Protein AF-A0A1F9NYU1-F1 (afdb_monomer)

Radius of gyration: 18.53 Å; Cα contacts (8 Å, |Δi|>4): 305; chains: 1; bounding box: 43×40×57 Å

Mean predicted aligned error: 6.32 Å

pLDDT: mean 88.75, std 13.16, range [25.16, 97.56]

Solvent-accessible surface area (backbone atoms only — not comparable to full-atom values): 8995 Å² total; per-residue (Å²): 134,88,80,74,75,76,78,75,65,68,40,47,62,52,71,50,62,36,34,53,88,48,57,76,40,60,84,54,54,43,42,21,42,84,86,69,47,78,45,66,73,49,79,43,89,75,35,76,90,69,14,32,31,41,35,36,60,48,99,59,69,38,50,74,93,59,82,85,60,74,45,78,47,59,71,84,77,67,63,44,74,62,90,76,35,35,34,44,63,43,62,51,49,37,72,48,70,41,80,46,72,50,77,48,73,48,58,71,52,45,44,80,77,45,68,38,62,84,58,77,41,74,44,81,54,88,54,45,33,34,44,27,41,69,49,79,37,57,51,69,42,73,59,54,40,39,37,34,28,34,68,118

Nearest PDB structures (foldseek):
  6iff-assembly2_B  TM=4.843E-01  e=2.949E-01  Deinococcus radiodurans R1 = ATCC 13939 = DSM 20539
  6ifg-assembly2_B  TM=4.829E-01  e=3.105E-01  Deinococcus radiodurans R1 = ATCC 13939 = DSM 20539
  6a8z-assembly2_B  TM=4.774E-01  e=4.683E-01  Deinococcus radiodurans R1 = ATCC 13939 = DSM 20539
  6koy-assembly1_A  TM=4.657E-01  e=4.930E-01  Deinococcus radiodurans R1 = ATCC 13939 = DSM 20539
  6w0p-assembly1_B  TM=4.091E-01  e=4.448E-01  gut metagenome

Secondary structure (DSSP, 8-state):
---PPPP-PPEEEEEEEE-GGGGGGGGG-EEEETTSPEEPEEEES--GGG-EEEEEEEEEEEPTT----EEEE------EEETTEEEEEE--B-SS-EEEEEEEEPPTTEEEEEEES--SEEE--SS--EEEEEEEE-TT-B--EEEEEEE-

Foldseek 3Di:
DDPDDPDWDWAFKDKFKADQVRPVQVVFKFKAWPVRDTWDKDWAPPDPPRIIMIMTGDPDIATRPGDTDMDIDTDDPQWDDDPQKIKDKDFLAGQAKDWDKDKDKAAFQKDWPDKPPDAPDWDVPRTIIIGIHTDIRHHGDTDMIMTIIGHD

Sequence (152 aa):
MKVEAPESRTIRRVDWGIAPHEVGLLADYEVLDAFGRVLPIEVRDEGTQGGKRLFVDLTRPVLPGENAELVVSYADRSVLREGQEWIFRHEGDYPDDRLVSRAVLLPRGAVIRQVSPEPSYRNDEPDRPLVIWRRYFPAGDRSPWEIRFTVG

Structure (mmCIF, N/CA/C/O backbone):
data_AF-A0A1F9NYU1-F1
#
_entry.id   AF-A0A1F9NYU1-F1
#
loop_
_atom_site.group_PDB
_atom_site.id
_atom_site.type_symbol
_atom_site.label_atom_id
_atom_site.label_alt_id
_atom_site.label_comp_id
_atom_site.label_asym_id
_atom_site.label_entity_id
_atom_site.label_seq_id
_atom_site.pdbx_PDB_ins_code
_atom_site.Cartn_x
_atom_site.Cartn_y
_atom_site.Cartn_z
_atom_site.occupancy
_atom_site.B_iso_or_equiv
_atom_site.a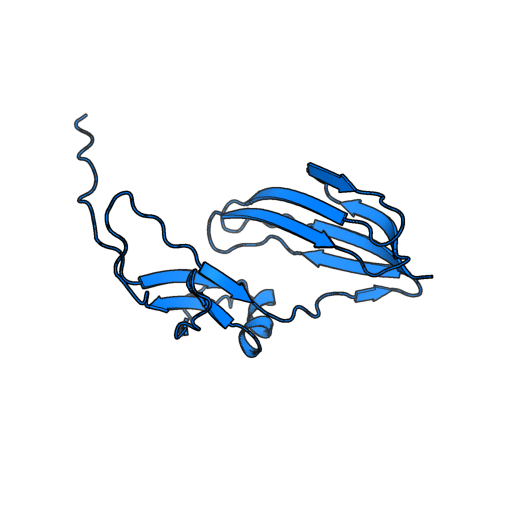uth_seq_id
_atom_site.auth_comp_id
_atom_site.auth_asym_id
_atom_site.auth_atom_id
_atom_site.pdbx_PDB_model_num
ATOM 1 N N . MET A 1 1 ? 9.909 26.621 -30.225 1.00 36.06 1 MET A N 1
ATOM 2 C CA . MET A 1 1 ? 10.409 25.549 -29.343 1.00 36.06 1 MET A CA 1
ATOM 3 C C . MET A 1 1 ? 9.806 24.245 -29.839 1.00 36.06 1 MET A C 1
ATOM 5 O O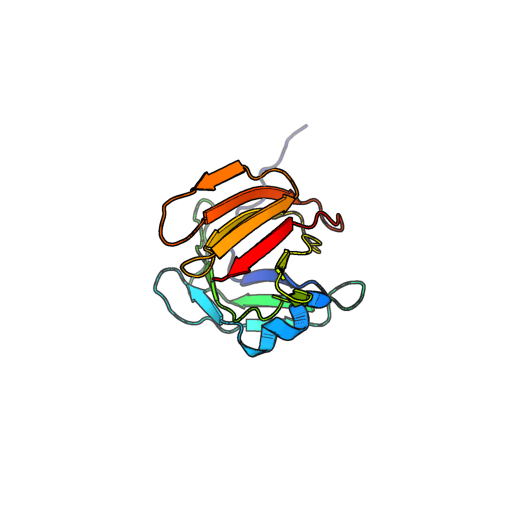 . MET A 1 1 ? 8.605 24.064 -29.702 1.00 36.06 1 MET A O 1
ATOM 9 N N . LYS A 1 2 ? 10.582 23.425 -30.557 1.00 25.16 2 LYS A N 1
ATOM 10 C CA . LYS A 1 2 ? 10.125 22.103 -30.999 1.00 25.16 2 LYS A CA 1
ATOM 11 C C . LYS A 1 2 ? 10.214 21.184 -29.786 1.00 25.16 2 LYS A C 1
ATOM 13 O O . LYS A 1 2 ? 11.308 20.956 -29.289 1.00 25.16 2 LYS A O 1
ATOM 18 N N . VAL A 1 3 ? 9.069 20.747 -29.277 1.00 31.81 3 VAL A N 1
ATOM 19 C CA . VAL A 1 3 ? 9.012 19.645 -28.318 1.00 31.81 3 VAL A CA 1
ATOM 20 C C . VAL A 1 3 ? 9.126 18.388 -29.169 1.00 31.81 3 VAL A C 1
ATOM 22 O O . VAL A 1 3 ? 8.171 18.007 -29.842 1.00 31.81 3 VAL A O 1
ATOM 25 N N . GLU A 1 4 ? 10.327 17.825 -29.254 1.00 33.12 4 GLU A N 1
ATOM 26 C CA . GLU A 1 4 ? 10.502 16.491 -29.819 1.00 33.12 4 GLU A CA 1
ATOM 27 C C . GLU A 1 4 ? 9.789 15.511 -28.886 1.00 33.12 4 GLU A C 1
ATOM 29 O O . GLU A 1 4 ? 10.050 15.481 -27.682 1.00 33.12 4 GLU A O 1
ATOM 34 N N . ALA A 1 5 ? 8.813 14.780 -29.427 1.00 44.06 5 ALA A N 1
ATOM 35 C CA . ALA A 1 5 ? 8.141 13.726 -28.687 1.00 44.06 5 ALA A CA 1
ATOM 36 C C . ALA A 1 5 ? 9.203 12.699 -28.259 1.00 44.06 5 ALA A C 1
ATOM 38 O O . ALA A 1 5 ? 9.997 12.287 -29.110 1.00 44.06 5 ALA A O 1
ATOM 39 N N . PRO A 1 6 ? 9.261 12.302 -26.976 1.00 52.22 6 PRO A N 1
ATOM 40 C CA . PRO A 1 6 ? 10.236 11.320 -26.536 1.00 52.22 6 PRO A CA 1
ATOM 41 C C . PRO A 1 6 ? 10.047 10.036 -27.345 1.00 52.22 6 PRO A C 1
ATOM 43 O O . PRO A 1 6 ? 8.925 9.543 -27.487 1.00 52.22 6 PRO A O 1
ATOM 46 N N . GLU A 1 7 ? 11.149 9.528 -27.902 1.00 56.22 7 GLU A N 1
ATOM 47 C CA . GLU A 1 7 ? 11.178 8.259 -28.620 1.00 56.22 7 GLU A CA 1
ATOM 48 C C . GLU A 1 7 ? 10.454 7.191 -27.806 1.00 56.22 7 GLU A C 1
ATOM 50 O O . GLU A 1 7 ? 10.665 7.023 -26.602 1.00 56.22 7 GLU A O 1
ATOM 55 N N . SER A 1 8 ? 9.561 6.491 -28.484 1.00 61.56 8 SER A N 1
ATOM 56 C CA . SER A 1 8 ? 8.589 5.605 -27.883 1.00 61.56 8 SER A CA 1
ATOM 57 C C . SER A 1 8 ? 9.290 4.325 -27.394 1.00 61.56 8 SER A C 1
ATOM 59 O O . SER A 1 8 ? 9.396 3.332 -28.117 1.00 61.56 8 SER A O 1
ATOM 61 N N . ARG A 1 9 ? 9.864 4.364 -26.189 1.00 78.50 9 ARG A N 1
ATOM 62 C CA . ARG A 1 9 ? 10.655 3.255 -25.644 1.00 78.50 9 ARG A CA 1
ATOM 63 C C . ARG A 1 9 ? 9.746 2.145 -25.137 1.00 78.50 9 ARG A C 1
ATOM 65 O O . ARG A 1 9 ? 8.910 2.357 -24.267 1.00 78.50 9 ARG A O 1
ATOM 72 N N . THR A 1 10 ? 9.962 0.945 -25.660 1.00 88.50 10 THR A N 1
ATOM 73 C CA . THR A 1 10 ? 9.421 -0.290 -25.097 1.00 88.50 10 THR A CA 1
ATOM 74 C C . THR A 1 10 ? 9.908 -0.482 -23.659 1.00 88.50 10 THR A C 1
ATOM 76 O O . THR A 1 10 ? 11.116 -0.508 -23.417 1.00 88.50 10 THR A O 1
ATOM 79 N N . ILE A 1 11 ? 8.985 -0.675 -22.717 1.00 92.25 11 ILE A N 1
ATOM 80 C CA . ILE A 1 11 ? 9.301 -0.913 -21.304 1.00 92.25 11 ILE A CA 1
ATOM 81 C C . ILE A 1 11 ? 9.336 -2.420 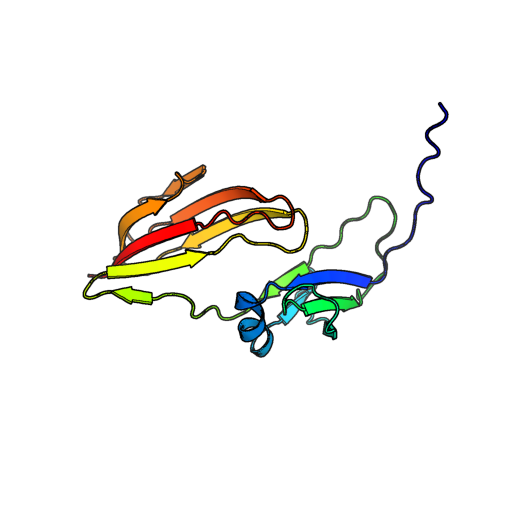-21.062 1.00 92.25 11 ILE A C 1
ATOM 83 O O . ILE A 1 11 ? 8.388 -3.127 -21.381 1.00 92.25 11 ILE A O 1
ATOM 87 N N . ARG A 1 12 ? 10.435 -2.932 -20.506 1.00 93.81 12 ARG A N 1
ATOM 88 C CA . ARG A 1 12 ? 10.591 -4.360 -20.150 1.00 93.81 12 ARG A CA 1
ATOM 89 C C . ARG A 1 12 ? 10.725 -4.602 -18.654 1.00 93.81 12 ARG A C 1
ATOM 91 O O . ARG A 1 12 ? 10.577 -5.730 -18.202 1.00 93.81 12 ARG A O 1
ATOM 98 N N . ARG A 1 13 ? 11.025 -3.542 -17.916 1.00 94.81 13 ARG A N 1
ATOM 99 C CA . ARG A 1 13 ? 11.291 -3.551 -16.491 1.00 94.81 13 ARG A CA 1
ATOM 100 C C . ARG A 1 13 ? 10.676 -2.299 -15.901 1.00 94.81 13 ARG A C 1
ATOM 102 O O . ARG A 1 13 ? 10.770 -1.237 -16.517 1.00 94.81 13 ARG A O 1
ATOM 109 N N . VAL A 1 14 ? 10.060 -2.446 -14.742 1.00 94.19 14 VAL A N 1
ATOM 110 C CA . VAL A 1 14 ? 9.590 -1.326 -13.928 1.00 94.19 14 VAL A CA 1
ATOM 111 C C . VAL A 1 14 ? 10.295 -1.354 -12.590 1.00 94.19 14 VAL A C 1
ATOM 113 O O . VAL A 1 14 ? 10.793 -2.399 -12.164 1.00 94.19 14 VAL A O 1
ATOM 116 N N . ASP A 1 15 ? 10.326 -0.210 -11.931 1.00 93.12 15 ASP A N 1
ATOM 117 C CA . ASP A 1 15 ? 10.952 -0.083 -10.634 1.00 93.12 15 ASP A CA 1
ATOM 118 C C . ASP A 1 15 ? 10.304 1.021 -9.804 1.00 93.12 15 ASP A C 1
ATOM 120 O O . ASP A 1 15 ? 9.674 1.937 -10.337 1.00 93.12 15 ASP A O 1
ATOM 124 N N . TRP A 1 16 ? 10.428 0.893 -8.486 1.00 91.88 16 TRP A N 1
ATOM 125 C CA . TRP A 1 16 ? 9.971 1.893 -7.528 1.00 91.88 16 TRP A CA 1
ATOM 126 C C . TRP A 1 16 ? 10.768 1.807 -6.229 1.00 91.88 16 TRP A C 1
ATOM 128 O O . TRP A 1 16 ? 11.349 0.770 -5.890 1.00 91.88 16 TRP A O 1
ATOM 138 N N . GLY A 1 17 ? 10.809 2.908 -5.482 1.00 90.38 17 GLY A N 1
ATOM 139 C CA . GLY A 1 17 ? 11.448 2.928 -4.175 1.00 90.38 17 GLY A CA 1
ATOM 140 C C . GLY A 1 17 ? 10.573 2.342 -3.058 1.00 90.38 17 GLY A C 1
ATOM 141 O O . GLY A 1 17 ? 9.342 2.371 -3.106 1.00 90.38 17 GLY A O 1
ATOM 142 N N . ILE A 1 18 ? 11.226 1.825 -2.027 1.00 90.25 18 ILE A N 1
ATOM 143 C CA . ILE A 1 18 ? 10.647 1.283 -0.798 1.00 90.25 18 ILE A CA 1
ATOM 144 C C . ILE A 1 18 ? 11.177 2.138 0.348 1.00 90.25 18 ILE A C 1
ATOM 146 O O . ILE A 1 18 ? 12.399 2.254 0.509 1.00 90.25 18 ILE A O 1
ATOM 150 N N . ALA A 1 19 ? 10.285 2.754 1.121 1.00 88.31 19 ALA A N 1
ATOM 151 C CA . ALA A 1 19 ? 10.687 3.610 2.230 1.00 88.31 19 ALA A CA 1
ATOM 152 C C . ALA A 1 19 ? 11.351 2.782 3.353 1.00 88.31 19 ALA A C 1
ATOM 154 O O . ALA A 1 19 ? 11.071 1.588 3.485 1.00 88.31 19 ALA A O 1
ATOM 155 N N . PRO A 1 20 ? 12.212 3.378 4.202 1.00 88.38 20 PRO A N 1
ATOM 156 C CA . PRO A 1 20 ? 12.935 2.636 5.241 1.00 88.38 20 PRO A CA 1
ATOM 157 C C . PRO A 1 20 ? 12.025 1.816 6.169 1.00 88.38 20 PRO A C 1
ATOM 159 O O . PRO A 1 20 ? 12.348 0.683 6.520 1.00 88.38 20 PRO A O 1
ATOM 162 N N . HIS A 1 21 ? 10.863 2.364 6.534 1.00 85.44 21 HIS A N 1
ATOM 163 C CA . HIS A 1 21 ? 9.893 1.702 7.408 1.00 85.44 21 HIS A CA 1
ATOM 164 C C . HIS A 1 21 ? 9.110 0.576 6.697 1.00 85.44 21 HIS A C 1
ATOM 166 O O . HIS A 1 21 ? 8.543 -0.288 7.362 1.00 85.44 21 HIS A O 1
ATOM 172 N N . GLU A 1 22 ? 9.118 0.543 5.360 1.00 88.62 22 GLU A N 1
ATOM 173 C CA . GLU A 1 22 ? 8.482 -0.493 4.535 1.00 88.62 22 GLU A CA 1
ATOM 174 C C . GLU A 1 22 ? 9.422 -1.671 4.245 1.00 88.62 22 GLU A C 1
ATOM 176 O O . GLU A 1 22 ? 8.964 -2.728 3.819 1.00 88.62 22 GLU A O 1
ATOM 181 N N . VAL A 1 23 ? 10.732 -1.540 4.493 1.00 89.88 23 VAL A N 1
ATOM 182 C CA . VAL A 1 23 ? 11.723 -2.591 4.188 1.00 89.88 23 VAL A CA 1
ATOM 183 C C . VAL A 1 23 ? 11.371 -3.926 4.851 1.00 89.88 23 VAL A C 1
ATOM 185 O O . VAL A 1 23 ? 11.578 -4.979 4.251 1.00 89.88 23 VAL A O 1
ATOM 188 N N . GLY A 1 24 ? 10.798 -3.903 6.059 1.00 88.69 24 GLY A N 1
ATOM 189 C CA . GLY A 1 24 ? 10.355 -5.115 6.758 1.00 88.69 24 GLY A CA 1
ATOM 190 C C . GLY A 1 24 ? 9.220 -5.868 6.051 1.00 88.69 24 GLY A C 1
ATOM 191 O O . GLY A 1 24 ? 9.087 -7.073 6.241 1.00 88.69 24 GLY A O 1
ATOM 192 N N . LEU A 1 25 ? 8.441 -5.187 5.204 1.00 89.88 25 LEU A N 1
ATOM 193 C CA . LEU A 1 25 ? 7.344 -5.778 4.433 1.00 89.88 25 LEU A CA 1
ATOM 194 C C . LEU A 1 25 ? 7.852 -6.642 3.273 1.00 89.88 25 LEU A C 1
ATOM 196 O O . LEU A 1 25 ? 7.109 -7.482 2.772 1.00 89.88 25 LEU A O 1
ATOM 200 N N . LEU A 1 26 ? 9.118 -6.472 2.862 1.00 91.56 26 LEU A N 1
ATOM 201 C CA . LEU A 1 26 ? 9.708 -7.198 1.732 1.00 91.56 26 LEU A CA 1
ATOM 202 C C . LEU A 1 26 ? 9.756 -8.722 1.934 1.00 91.56 26 LEU A C 1
ATOM 204 O O . LEU A 1 26 ? 9.879 -9.452 0.956 1.00 91.56 26 LEU A O 1
ATOM 208 N N . ALA A 1 27 ? 9.655 -9.206 3.177 1.00 91.19 27 ALA A N 1
ATOM 209 C CA . ALA A 1 27 ? 9.676 -10.636 3.489 1.00 91.19 27 ALA A CA 1
ATOM 210 C C . ALA A 1 27 ? 8.461 -11.403 2.935 1.00 91.19 27 ALA A C 1
ATOM 212 O O . ALA A 1 27 ? 8.609 -12.558 2.548 1.00 91.19 27 ALA A O 1
ATOM 213 N N . ASP A 1 28 ? 7.296 -10.751 2.869 1.00 92.12 28 ASP A N 1
ATOM 214 C CA . ASP A 1 28 ? 6.023 -11.338 2.423 1.00 92.12 28 ASP A CA 1
ATOM 215 C C . ASP A 1 28 ? 5.539 -10.697 1.102 1.00 92.12 28 ASP A C 1
ATOM 217 O O . ASP A 1 28 ? 4.347 -10.700 0.801 1.00 92.12 28 ASP A O 1
ATOM 221 N N . TYR A 1 29 ? 6.447 -10.069 0.348 1.00 94.25 29 TYR A N 1
ATOM 222 C CA . TYR A 1 29 ? 6.118 -9.214 -0.793 1.00 94.25 29 TYR A CA 1
ATOM 223 C C . TYR A 1 29 ? 6.022 -10.022 -2.084 1.00 94.25 29 TYR A C 1
ATOM 225 O O . TYR A 1 29 ? 7.006 -10.593 -2.554 1.00 94.25 29 TYR A O 1
ATOM 233 N N . GLU A 1 30 ? 4.847 -10.013 -2.700 1.00 96.81 30 GLU A N 1
ATOM 234 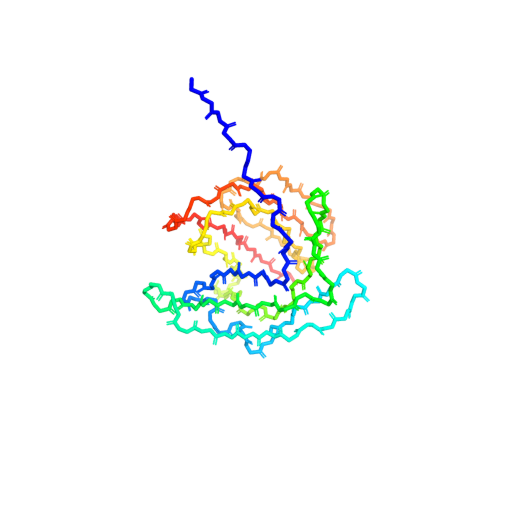C CA . GLU A 1 30 ? 4.600 -10.638 -3.994 1.00 96.81 30 GLU A CA 1
ATOM 235 C C . GLU A 1 30 ? 4.170 -9.579 -5.003 1.00 96.81 30 GLU A C 1
ATOM 237 O O . GLU A 1 30 ? 3.283 -8.767 -4.731 1.00 96.81 30 GLU A O 1
ATOM 242 N N . VAL A 1 31 ? 4.781 -9.604 -6.187 1.00 97.31 31 VAL A N 1
ATOM 243 C CA . VAL A 1 31 ? 4.327 -8.815 -7.333 1.00 97.31 31 VAL A CA 1
ATOM 244 C C . VAL A 1 31 ? 3.723 -9.770 -8.344 1.00 97.31 31 VAL A C 1
ATOM 246 O O . VAL A 1 31 ? 4.375 -10.728 -8.750 1.00 97.31 31 VAL A O 1
ATOM 249 N N . LEU A 1 32 ? 2.488 -9.513 -8.755 1.00 97.00 32 LEU A N 1
ATOM 250 C CA . LEU A 1 32 ? 1.756 -10.315 -9.719 1.00 97.00 32 LEU A CA 1
ATOM 251 C C . LEU A 1 32 ? 1.430 -9.494 -10.966 1.00 97.00 32 LEU A C 1
ATOM 253 O O . LEU A 1 32 ? 1.180 -8.291 -10.878 1.00 97.00 32 LEU A O 1
ATOM 257 N N . ASP A 1 33 ? 1.397 -10.147 -12.126 1.00 95.44 33 ASP A N 1
ATOM 258 C CA . ASP A 1 33 ? 0.798 -9.560 -13.325 1.00 95.44 33 ASP A CA 1
ATOM 259 C C . ASP A 1 33 ? -0.742 -9.602 -13.278 1.00 95.44 33 ASP A C 1
ATOM 261 O O . ASP A 1 33 ? -1.350 -10.227 -12.405 1.00 95.44 33 ASP A O 1
ATOM 265 N N . ALA A 1 34 ? -1.389 -8.965 -14.257 1.00 91.56 34 ALA A N 1
ATOM 266 C CA . ALA A 1 34 ? -2.848 -8.937 -14.400 1.00 91.56 34 ALA A CA 1
ATOM 267 C C . ALA A 1 34 ? -3.517 -10.328 -14.512 1.00 91.56 34 ALA A C 1
ATOM 269 O O . ALA A 1 34 ? -4.736 -10.439 -14.404 1.00 91.56 34 ALA A O 1
ATOM 270 N N . PHE A 1 35 ? -2.745 -11.395 -14.744 1.00 92.62 35 PHE A N 1
ATOM 271 C CA . PHE A 1 35 ? -3.230 -12.775 -14.815 1.00 92.62 35 PHE A CA 1
ATOM 272 C C . PHE A 1 35 ? -2.947 -13.567 -13.530 1.00 92.62 35 PHE A C 1
ATOM 274 O O . PHE A 1 35 ? -3.181 -14.777 -13.500 1.00 92.62 35 PHE A O 1
ATOM 281 N N . GLY A 1 36 ? -2.438 -12.911 -12.483 1.00 94.12 36 GLY A N 1
ATOM 282 C CA . GLY A 1 36 ? -2.116 -13.529 -11.200 1.00 94.12 36 GLY A CA 1
ATOM 283 C C . GLY A 1 36 ? -0.813 -14.328 -11.204 1.00 94.12 36 GLY A C 1
ATOM 284 O O . GLY A 1 36 ? -0.627 -15.183 -10.341 1.00 94.12 36 GLY A O 1
ATOM 285 N N . ARG A 1 37 ? 0.093 -14.109 -12.167 1.00 95.19 37 ARG A N 1
ATOM 286 C CA . ARG A 1 37 ? 1.406 -14.772 -12.159 1.00 95.19 37 ARG A CA 1
ATOM 287 C C . ARG A 1 37 ? 2.382 -13.978 -11.317 1.00 95.19 37 ARG A C 1
ATOM 289 O O . ARG A 1 37 ? 2.566 -12.792 -11.569 1.00 95.19 37 ARG A O 1
ATOM 296 N N . VAL A 1 38 ? 3.051 -14.651 -10.387 1.00 96.81 38 VAL A N 1
ATOM 297 C CA . VAL A 1 38 ? 4.122 -14.049 -9.589 1.00 96.81 38 VAL A CA 1
ATOM 298 C C . VAL A 1 38 ? 5.312 -13.714 -10.489 1.00 96.81 38 VAL A C 1
ATOM 300 O O . VAL A 1 38 ? 5.802 -14.565 -11.237 1.00 96.81 38 VAL A O 1
ATOM 303 N N . LEU A 1 39 ? 5.766 -12.468 -10.414 1.00 96.81 39 LEU A N 1
ATOM 304 C CA . LEU A 1 39 ? 6.911 -11.940 -11.138 1.00 96.81 39 LEU A CA 1
ATOM 305 C C . LEU A 1 39 ? 8.146 -11.929 -10.227 1.00 96.81 39 LEU A C 1
ATOM 307 O O . LEU A 1 39 ? 8.030 -11.627 -9.037 1.00 96.81 39 LEU A O 1
ATOM 311 N N . PRO A 1 40 ? 9.340 -12.240 -10.760 1.00 94.75 40 PRO A N 1
ATOM 312 C CA . PRO A 1 40 ? 10.569 -12.143 -9.989 1.00 94.75 40 PRO A CA 1
ATOM 313 C C . PRO A 1 40 ? 10.862 -10.681 -9.643 1.00 94.75 40 PRO A C 1
ATOM 315 O O . PRO A 1 40 ? 10.777 -9.797 -10.501 1.00 94.75 40 PRO A O 1
ATOM 318 N N . ILE A 1 41 ? 11.246 -10.448 -8.389 1.00 95.38 41 ILE A 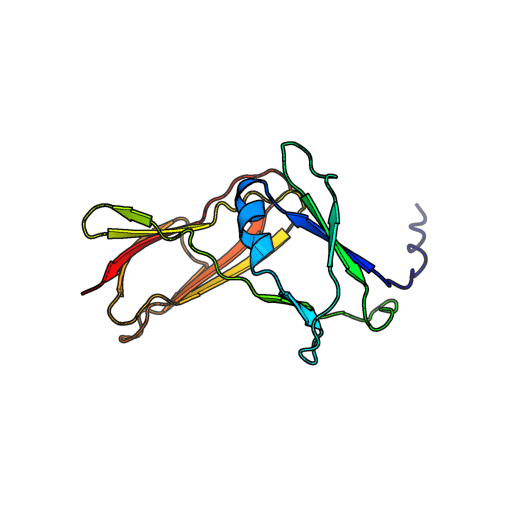N 1
ATOM 319 C CA . ILE A 1 41 ? 11.662 -9.135 -7.899 1.00 95.38 41 ILE A CA 1
ATOM 320 C C . ILE A 1 41 ? 13.168 -9.124 -7.633 1.00 95.38 41 ILE A C 1
ATOM 322 O O . ILE A 1 41 ? 13.724 -10.063 -7.065 1.00 95.38 41 ILE A O 1
ATOM 326 N N . GLU A 1 42 ? 13.832 -8.044 -8.027 1.00 95.94 42 GLU A N 1
ATOM 327 C CA . GLU A 1 42 ? 15.201 -7.733 -7.623 1.00 95.94 42 GLU A CA 1
ATOM 328 C C . GLU A 1 42 ? 15.160 -6.523 -6.691 1.00 95.94 42 GLU A C 1
ATOM 330 O O . GLU A 1 42 ? 14.559 -5.503 -7.019 1.00 95.94 42 GLU A O 1
ATOM 335 N N . VAL A 1 43 ? 15.813 -6.614 -5.535 1.00 94.75 43 VAL A N 1
ATOM 336 C CA . VAL A 1 43 ? 15.888 -5.512 -4.572 1.00 94.75 43 VAL A CA 1
ATOM 337 C C . VAL A 1 43 ? 17.330 -5.037 -4.468 1.00 94.75 43 VAL A C 1
ATOM 339 O O . VAL A 1 43 ? 18.232 -5.843 -4.246 1.00 94.75 43 VAL A O 1
ATOM 342 N N . ARG A 1 44 ? 17.547 -3.727 -4.604 1.00 93.75 44 ARG A N 1
ATOM 343 C CA . ARG A 1 44 ? 18.870 -3.098 -4.515 1.00 93.75 44 ARG A CA 1
ATOM 344 C C . ARG A 1 44 ? 18.911 -1.999 -3.465 1.00 93.75 44 ARG A C 1
ATOM 346 O O . ARG A 1 44 ? 17.928 -1.291 -3.237 1.00 93.75 44 ARG A O 1
ATOM 353 N N . ASP A 1 45 ? 20.087 -1.815 -2.878 1.00 87.62 45 ASP A N 1
ATOM 354 C CA . ASP A 1 45 ? 20.392 -0.727 -1.946 1.00 87.62 45 ASP A CA 1
ATOM 355 C C . ASP A 1 45 ? 20.735 0.562 -2.707 1.00 87.62 45 ASP A C 1
ATOM 357 O O . ASP A 1 45 ? 21.856 1.060 -2.671 1.00 87.62 45 ASP A O 1
ATOM 361 N N . GLU A 1 46 ? 19.760 1.082 -3.452 1.00 77.56 46 GLU A N 1
ATOM 362 C CA . GLU A 1 46 ? 19.893 2.319 -4.238 1.00 77.56 46 GLU A CA 1
ATOM 363 C C . GLU A 1 46 ? 19.102 3.497 -3.627 1.00 77.56 46 GLU A C 1
ATOM 365 O O . GLU A 1 46 ? 19.058 4.583 -4.203 1.00 77.56 46 GLU A O 1
ATOM 370 N N . GLY A 1 47 ? 18.461 3.307 -2.465 1.00 62.59 47 GLY A N 1
ATOM 371 C CA . GLY A 1 47 ? 17.669 4.342 -1.798 1.00 62.59 47 GLY A CA 1
ATOM 372 C C . GLY A 1 47 ? 18.514 5.295 -0.949 1.00 62.59 47 GLY A C 1
ATOM 373 O O . GLY A 1 47 ? 19.447 4.892 -0.252 1.00 62.59 47 GLY A O 1
ATOM 374 N N . THR A 1 48 ? 18.162 6.581 -0.953 1.00 57.66 48 THR A N 1
ATOM 375 C CA . THR A 1 48 ? 18.680 7.530 0.036 1.00 57.66 48 THR A CA 1
ATOM 376 C C . THR A 1 48 ? 18.094 7.197 1.415 1.00 57.66 48 THR A C 1
ATOM 378 O O . THR A 1 48 ? 16.955 6.753 1.537 1.00 57.66 48 THR A O 1
ATOM 381 N N . GLN A 1 49 ? 18.889 7.368 2.477 1.00 65.62 49 GLN A N 1
ATOM 382 C CA . GLN A 1 49 ? 18.442 7.233 3.876 1.00 65.62 49 GLN A CA 1
ATOM 383 C C . GLN A 1 49 ? 17.890 5.848 4.292 1.00 65.62 49 GLN A C 1
ATOM 385 O O . GLN A 1 49 ? 17.040 5.759 5.172 1.00 65.62 49 GLN A O 1
ATOM 390 N N . GLY A 1 50 ? 18.398 4.753 3.715 1.00 71.81 50 GLY A N 1
ATOM 391 C CA . GLY A 1 50 ? 18.043 3.388 4.141 1.00 71.81 50 GLY A CA 1
ATOM 392 C C . GLY A 1 50 ? 16.788 2.810 3.480 1.00 71.81 50 GLY A C 1
ATOM 393 O O . GLY A 1 50 ? 16.354 1.720 3.851 1.00 71.81 50 GLY A O 1
ATOM 394 N N . GLY A 1 51 ? 16.224 3.513 2.494 1.00 83.38 51 GLY A N 1
ATOM 395 C CA . GLY A 1 51 ? 15.251 2.938 1.572 1.00 83.38 51 GLY A CA 1
ATOM 396 C C . GLY A 1 51 ? 15.903 1.947 0.602 1.00 83.38 51 GLY A C 1
ATOM 397 O O . GLY A 1 51 ? 17.125 1.904 0.449 1.00 83.38 51 GLY A O 1
ATOM 398 N N . LYS A 1 52 ? 15.080 1.155 -0.083 1.00 90.94 52 LYS A N 1
ATOM 399 C CA . LYS A 1 52 ? 15.519 0.211 -1.125 1.00 90.94 52 LYS A CA 1
ATOM 400 C C . LYS A 1 52 ? 14.867 0.552 -2.459 1.00 90.94 52 LYS A C 1
ATOM 402 O O . LYS A 1 52 ? 13.882 1.282 -2.492 1.00 90.94 52 LYS A O 1
ATOM 407 N N . ARG A 1 53 ? 15.394 0.022 -3.560 1.00 92.31 53 ARG A N 1
ATOM 408 C CA . ARG A 1 53 ? 14.753 0.088 -4.879 1.00 92.31 53 ARG A CA 1
ATOM 409 C C . ARG A 1 53 ? 14.381 -1.317 -5.321 1.00 92.31 53 ARG A C 1
ATOM 411 O O . ARG A 1 53 ? 15.210 -2.222 -5.245 1.00 92.31 53 ARG A O 1
ATOM 418 N N . LEU A 1 54 ? 13.130 -1.499 -5.718 1.00 93.75 54 LEU A N 1
ATOM 419 C CA . LEU A 1 54 ? 12.577 -2.768 -6.173 1.00 93.75 54 LEU A CA 1
ATOM 420 C C . LEU A 1 54 ? 12.431 -2.705 -7.690 1.00 93.75 54 LEU A C 1
ATOM 422 O O . LEU A 1 54 ? 11.897 -1.732 -8.209 1.00 93.75 54 LEU A O 1
ATOM 426 N N . PHE A 1 55 ? 12.904 -3.735 -8.384 1.00 95.75 55 PHE A N 1
ATOM 427 C CA . PHE A 1 55 ? 12.801 -3.890 -9.828 1.00 95.75 55 PHE A CA 1
ATOM 428 C C . PHE A 1 55 ? 12.018 -5.153 -10.173 1.00 95.75 55 PHE A C 1
ATOM 430 O O . PHE A 1 55 ? 12.229 -6.202 -9.563 1.00 95.75 55 PHE A O 1
ATOM 437 N N . VAL A 1 56 ? 11.161 -5.063 -11.186 1.00 96.56 56 VAL A N 1
ATOM 438 C CA . VAL A 1 56 ? 10.325 -6.171 -11.658 1.00 96.56 56 VAL A CA 1
ATOM 439 C C . VAL A 1 56 ? 10.475 -6.312 -13.159 1.00 96.56 56 VAL A C 1
ATOM 441 O O . VAL A 1 56 ? 10.212 -5.369 -13.912 1.00 96.56 56 VAL A O 1
ATOM 444 N N . ASP A 1 57 ? 10.872 -7.502 -13.595 1.00 95.25 57 ASP A N 1
ATOM 445 C CA . ASP A 1 57 ? 10.910 -7.838 -15.013 1.00 95.25 57 ASP A CA 1
ATOM 446 C C . ASP A 1 57 ? 9.509 -8.233 -15.484 1.00 95.25 57 ASP A C 1
ATOM 448 O O . ASP A 1 57 ? 8.858 -9.115 -14.920 1.00 95.25 57 ASP A O 1
ATOM 452 N N . LEU A 1 58 ? 9.030 -7.564 -16.530 1.00 93.44 58 LEU A N 1
ATOM 453 C CA . LEU A 1 58 ? 7.700 -7.806 -17.070 1.00 93.44 58 LEU A CA 1
ATOM 454 C C . LEU A 1 58 ? 7.710 -9.054 -17.958 1.00 93.44 58 LEU A C 1
ATOM 456 O O . LEU A 1 58 ? 8.559 -9.199 -18.840 1.00 93.44 58 LEU A O 1
ATOM 460 N N . THR A 1 59 ? 6.698 -9.914 -17.808 1.00 91.62 59 THR A N 1
ATOM 461 C CA . THR A 1 59 ? 6.492 -11.100 -18.663 1.00 91.62 59 THR A CA 1
ATOM 462 C C . THR A 1 59 ? 6.447 -10.749 -20.154 1.00 91.62 59 THR A C 1
ATOM 464 O O . THR A 1 59 ? 6.813 -11.560 -21.009 1.00 91.62 59 THR A O 1
ATOM 467 N N . ARG A 1 60 ? 5.967 -9.545 -20.484 1.00 90.06 60 ARG A N 1
ATOM 468 C CA . ARG A 1 60 ? 5.942 -9.001 -21.841 1.00 90.06 60 ARG A CA 1
ATOM 469 C C . ARG A 1 60 ? 6.345 -7.530 -21.829 1.00 90.06 60 ARG A C 1
ATOM 471 O O . ARG A 1 60 ? 6.031 -6.832 -20.868 1.00 90.06 60 ARG A O 1
ATOM 478 N N . PRO A 1 61 ? 7.009 -7.056 -22.893 1.00 91.62 61 PRO A N 1
ATOM 479 C CA . PRO A 1 61 ? 7.243 -5.635 -23.064 1.00 91.62 61 PRO A CA 1
ATOM 480 C C . PRO A 1 61 ? 5.924 -4.860 -23.144 1.00 91.62 61 PRO A C 1
ATOM 482 O O . PRO A 1 61 ? 4.993 -5.322 -23.797 1.00 91.62 61 PRO A O 1
ATOM 485 N N . VAL A 1 62 ? 5.892 -3.670 -22.549 1.00 92.25 62 VAL A N 1
ATOM 486 C CA . VAL A 1 62 ? 4.818 -2.684 -22.712 1.00 92.25 62 VAL A CA 1
ATOM 487 C C . VAL A 1 62 ? 5.219 -1.743 -23.836 1.00 92.25 62 VAL A C 1
ATOM 489 O O . VAL A 1 62 ? 6.286 -1.114 -23.792 1.00 92.25 62 VAL A O 1
ATOM 492 N N . LEU A 1 63 ? 4.393 -1.688 -24.872 1.00 93.38 63 LEU A N 1
ATOM 493 C CA . LEU A 1 63 ? 4.579 -0.790 -25.998 1.00 93.38 63 LEU A CA 1
ATOM 494 C C . LEU A 1 63 ? 4.042 0.616 -25.679 1.00 93.38 63 LEU A C 1
ATOM 496 O O . LEU A 1 63 ? 3.244 0.806 -24.763 1.00 93.38 63 LEU A O 1
ATOM 500 N N . PRO A 1 64 ? 4.464 1.632 -26.442 1.00 90.38 64 PRO A N 1
ATOM 501 C CA . PRO A 1 64 ? 3.930 2.982 -26.309 1.00 90.38 64 PRO A CA 1
ATOM 502 C C . PRO A 1 64 ? 2.402 3.010 -26.442 1.00 90.38 64 PRO A C 1
ATOM 504 O O . PRO A 1 64 ? 1.855 2.570 -27.451 1.00 90.38 64 PRO A O 1
ATOM 507 N N . GLY A 1 65 ? 1.724 3.551 -25.429 1.00 90.62 65 GLY A N 1
ATOM 508 C CA . GLY A 1 65 ? 0.259 3.607 -25.363 1.00 90.62 65 GLY A CA 1
ATOM 509 C C . GLY A 1 65 ? -0.403 2.389 -24.710 1.00 90.62 65 GLY A C 1
ATOM 510 O O . GLY A 1 65 ? -1.608 2.424 -24.472 1.00 90.62 65 GLY A O 1
ATOM 511 N N . GLU A 1 66 ? 0.357 1.341 -24.383 1.00 91.69 66 GLU A N 1
ATOM 512 C CA . GLU A 1 66 ? -0.120 0.229 -23.561 1.00 91.69 66 GLU A CA 1
ATOM 513 C C . GLU A 1 66 ? 0.066 0.525 -22.068 1.00 91.69 66 GLU A C 1
ATOM 515 O O . GLU A 1 66 ? 0.907 1.330 -21.667 1.00 91.69 66 GLU A O 1
ATOM 520 N N . ASN A 1 67 ? -0.713 -0.168 -21.238 1.00 89.94 67 ASN A N 1
ATOM 521 C CA . ASN A 1 67 ? -0.589 -0.126 -19.786 1.00 89.94 67 ASN A CA 1
ATOM 522 C C . ASN A 1 67 ? -0.217 -1.518 -19.272 1.00 89.94 67 ASN A C 1
ATOM 524 O O . ASN A 1 67 ? -0.741 -2.520 -19.761 1.00 89.94 67 ASN A O 1
ATOM 528 N N . ALA A 1 68 ? 0.645 -1.572 -18.260 1.00 90.25 68 ALA A N 1
ATOM 529 C CA . ALA A 1 68 ? 0.814 -2.759 -17.433 1.00 90.25 68 ALA A CA 1
ATOM 530 C C . ALA A 1 68 ? 0.080 -2.556 -16.110 1.00 90.25 68 ALA A C 1
ATOM 532 O O . ALA A 1 68 ? 0.237 -1.524 -15.460 1.00 90.25 68 ALA A O 1
ATOM 533 N N . GLU A 1 69 ? -0.689 -3.562 -15.714 1.00 93.75 69 GLU A N 1
ATOM 534 C CA . GLU A 1 69 ? -1.263 -3.653 -14.379 1.00 93.75 69 GLU A CA 1
ATOM 535 C C . GLU A 1 69 ? -0.446 -4.656 -13.569 1.00 93.75 69 GLU A C 1
ATOM 537 O O . GLU A 1 69 ? -0.204 -5.783 -14.012 1.00 93.75 69 GLU A O 1
ATOM 542 N N . LEU A 1 70 ? -0.004 -4.209 -12.397 1.00 95.50 70 LEU A N 1
ATOM 543 C CA . LEU A 1 70 ? 0.722 -5.012 -11.429 1.00 95.50 70 LEU A CA 1
ATOM 544 C C . LEU A 1 70 ? -0.036 -4.980 -10.111 1.00 95.50 70 LEU A C 1
ATOM 546 O O . LEU A 1 70 ? -0.459 -3.916 -9.655 1.00 95.50 70 LEU A O 1
ATOM 550 N N . VAL A 1 71 ? -0.165 -6.144 -9.491 1.00 96.06 71 VAL A N 1
ATOM 551 C CA . VAL A 1 71 ? -0.730 -6.284 -8.154 1.00 96.06 71 VAL A CA 1
ATOM 552 C C . VAL A 1 71 ? 0.411 -6.547 -7.196 1.00 96.06 71 VAL A C 1
ATOM 554 O O . VAL A 1 71 ? 1.243 -7.413 -7.438 1.00 96.06 71 VAL A O 1
ATOM 557 N N . VAL A 1 72 ? 0.443 -5.802 -6.100 1.00 95.25 72 VAL A N 1
ATOM 558 C CA . VAL A 1 72 ? 1.405 -6.020 -5.028 1.00 95.25 72 VAL A CA 1
ATOM 559 C C . VA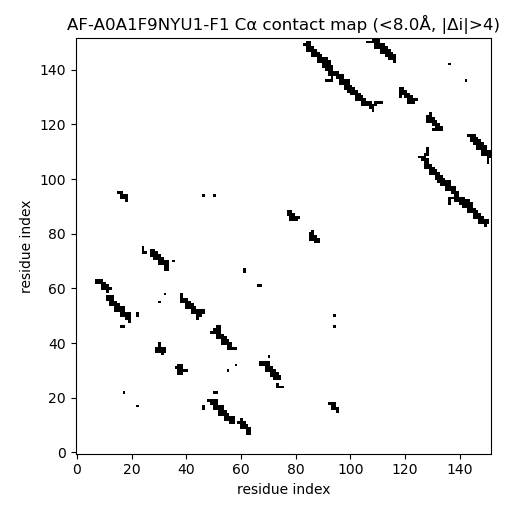L A 1 72 ? 0.655 -6.507 -3.799 1.00 95.25 72 VAL A C 1
ATOM 561 O O . VAL A 1 72 ? -0.294 -5.859 -3.357 1.00 95.25 72 VAL A O 1
ATOM 564 N N . SER A 1 73 ? 1.080 -7.641 -3.255 1.00 94.81 73 SER A N 1
ATOM 565 C CA . SER A 1 73 ? 0.515 -8.249 -2.052 1.00 94.81 73 SER A CA 1
ATOM 566 C C . SER A 1 73 ? 1.586 -8.354 -0.975 1.00 94.81 73 SER A C 1
ATOM 568 O O . SER A 1 73 ? 2.724 -8.707 -1.270 1.00 94.81 73 SER A O 1
ATOM 570 N N . TYR A 1 74 ? 1.230 -8.019 0.264 1.00 94.06 74 TYR A N 1
ATOM 571 C CA . TYR A 1 74 ? 2.091 -8.173 1.434 1.00 94.06 74 TYR A CA 1
ATOM 572 C C . TYR A 1 74 ? 1.261 -8.165 2.721 1.00 94.06 74 TYR A C 1
ATOM 574 O O . TYR A 1 74 ? 0.144 -7.640 2.763 1.00 94.06 74 TYR A O 1
ATOM 582 N N . ALA A 1 75 ? 1.820 -8.725 3.793 1.00 90.12 75 ALA A N 1
ATOM 583 C CA . ALA A 1 75 ? 1.218 -8.689 5.120 1.00 90.12 75 ALA A CA 1
ATOM 584 C C . ALA A 1 75 ? 1.754 -7.498 5.926 1.00 90.12 75 ALA A C 1
ATOM 586 O O . ALA A 1 75 ? 2.876 -7.519 6.430 1.00 90.12 75 ALA A O 1
ATOM 587 N N . ASP A 1 76 ? 0.931 -6.464 6.086 1.00 86.44 76 ASP A N 1
ATOM 588 C CA . ASP A 1 76 ? 1.257 -5.329 6.946 1.00 86.44 76 ASP A CA 1
ATOM 589 C C . ASP A 1 76 ? 0.844 -5.599 8.399 1.00 86.44 76 ASP A C 1
ATOM 591 O O . ASP A 1 76 ? -0.306 -5.938 8.686 1.00 86.44 76 ASP A O 1
ATOM 595 N N . ARG A 1 77 ? 1.788 -5.439 9.329 1.00 81.50 77 ARG A N 1
ATOM 596 C CA . ARG A 1 77 ? 1.575 -5.631 10.773 1.00 81.50 77 ARG A CA 1
ATOM 597 C C . ARG A 1 77 ? 1.674 -4.325 11.562 1.00 81.50 77 ARG A C 1
ATOM 599 O O . ARG A 1 77 ? 1.794 -4.362 12.781 1.00 81.50 77 ARG A O 1
ATOM 606 N N . SER A 1 78 ? 1.606 -3.178 10.889 1.00 76.81 78 SER A N 1
ATOM 607 C CA . SER A 1 78 ? 1.744 -1.836 11.474 1.00 76.81 78 SER A CA 1
ATOM 608 C C . SER A 1 78 ? 0.546 -1.352 12.311 1.00 76.81 78 SER A C 1
ATOM 610 O O . SER A 1 78 ? 0.496 -0.183 12.695 1.00 76.81 78 SER A O 1
ATOM 612 N N . VAL A 1 79 ? -0.414 -2.223 12.647 1.00 89.81 79 VAL A N 1
ATOM 613 C CA . VAL A 1 79 ? -1.523 -1.865 13.542 1.00 89.81 79 VAL A CA 1
ATOM 614 C C . VAL A 1 79 ? -1.059 -1.946 14.995 1.00 89.81 79 VAL A C 1
ATOM 616 O O . VAL A 1 79 ? -0.693 -3.010 15.493 1.00 89.81 79 VAL A O 1
ATOM 619 N N . LEU A 1 80 ? -1.109 -0.813 15.688 1.00 92.38 80 LEU A N 1
ATOM 620 C CA . LEU A 1 80 ? -0.722 -0.689 17.090 1.00 92.38 80 LEU A CA 1
ATOM 621 C C . LEU A 1 80 ? -1.950 -0.783 17.999 1.00 92.38 80 LEU A C 1
ATOM 623 O O . LEU A 1 80 ? -3.069 -0.491 17.578 1.00 92.38 80 LEU A O 1
ATOM 627 N N . ARG A 1 81 ? -1.741 -1.154 19.264 1.00 93.06 81 ARG A N 1
ATOM 628 C CA . ARG A 1 81 ? -2.777 -1.121 20.302 1.00 93.06 81 ARG A CA 1
ATOM 629 C C . ARG A 1 81 ? -2.327 -0.242 21.466 1.00 93.06 81 ARG A C 1
ATOM 631 O O . ARG A 1 81 ? -1.313 -0.529 22.095 1.00 93.06 81 ARG A O 1
ATOM 638 N N . GLU A 1 82 ? -3.110 0.785 21.775 1.00 95.06 82 GLU A N 1
ATOM 639 C CA . GLU A 1 82 ? -2.929 1.694 22.909 1.00 95.06 82 GLU A CA 1
ATOM 640 C C . GLU A 1 82 ? -4.112 1.518 23.875 1.00 95.06 82 GLU A C 1
ATOM 642 O O . GLU A 1 82 ? -5.200 2.066 23.697 1.00 95.06 82 GLU A O 1
ATOM 647 N N . GLY A 1 83 ? -3.933 0.678 24.898 1.00 94.19 83 GLY A N 1
ATOM 648 C CA . GLY A 1 83 ? -5.011 0.322 25.823 1.00 94.19 83 GLY A CA 1
ATOM 649 C C . GLY A 1 83 ? -6.154 -0.428 25.124 1.00 94.19 83 GLY A C 1
ATOM 650 O O . GLY A 1 83 ? -5.998 -1.583 24.715 1.00 94.19 83 GLY A O 1
ATOM 651 N N . GLN A 1 84 ? -7.321 0.215 25.022 1.00 94.31 84 GLN A N 1
ATOM 652 C CA . GLN A 1 84 ? -8.498 -0.335 24.332 1.00 94.31 84 GLN A CA 1
ATOM 653 C C . GLN A 1 84 ? -8.628 0.138 22.878 1.00 94.31 84 GLN A C 1
ATOM 655 O O . GLN A 1 84 ? -9.486 -0.364 22.152 1.00 94.31 84 GLN A O 1
ATOM 660 N N . GLU A 1 85 ? -7.791 1.082 22.446 1.00 96.81 85 GLU A N 1
ATOM 661 C CA . GLU A 1 85 ? -7.800 1.597 21.082 1.00 96.81 85 GLU A CA 1
ATOM 662 C C . GLU A 1 85 ? -6.771 0.877 20.212 1.00 96.81 85 GLU A C 1
ATOM 664 O O . GLU A 1 85 ? -5.677 0.519 20.649 1.00 96.81 85 GLU A O 1
ATOM 669 N N . TRP A 1 86 ? -7.140 0.687 18.956 1.00 97.25 86 TRP A N 1
ATOM 670 C CA . TRP A 1 86 ? -6.289 0.232 17.875 1.00 97.25 86 TRP A CA 1
ATOM 671 C C . TRP A 1 86 ? -5.983 1.409 16.958 1.00 97.25 86 TRP A C 1
ATOM 673 O O . TRP A 1 86 ? -6.847 2.252 16.703 1.00 97.25 86 TRP A O 1
ATOM 683 N N . ILE A 1 87 ? -4.756 1.451 16.450 1.00 96.75 87 ILE A N 1
ATOM 684 C CA . ILE A 1 87 ? -4.256 2.523 15.597 1.00 96.75 87 ILE A CA 1
ATOM 685 C C . ILE A 1 87 ? -3.715 1.899 14.324 1.00 96.75 87 ILE A C 1
ATOM 687 O O . ILE A 1 87 ? -2.715 1.186 14.345 1.00 96.75 87 ILE A O 1
ATOM 691 N N . PHE A 1 88 ? -4.375 2.187 13.210 1.00 95.44 88 PHE A N 1
ATOM 692 C CA . PHE A 1 88 ? -3.805 1.985 11.886 1.00 95.44 88 PHE A CA 1
ATOM 693 C C . PHE A 1 88 ? -3.087 3.268 11.477 1.00 95.44 88 PHE A C 1
ATOM 695 O O . PHE A 1 88 ? -3.700 4.336 11.522 1.00 95.44 88 PHE A O 1
ATOM 702 N N . ARG A 1 89 ? -1.823 3.169 11.053 1.00 94.31 89 ARG A N 1
ATOM 703 C CA . ARG A 1 89 ? -1.063 4.298 10.512 1.00 94.31 89 ARG A CA 1
ATOM 704 C C . ARG A 1 89 ? -0.402 3.916 9.197 1.00 94.31 89 ARG A C 1
ATOM 706 O O . ARG A 1 89 ? 0.257 2.891 9.095 1.00 94.31 89 ARG A O 1
ATOM 713 N N . HIS A 1 90 ? -0.548 4.786 8.214 1.00 92.75 90 HIS A N 1
ATOM 714 C CA . HIS A 1 90 ? 0.205 4.770 6.975 1.00 92.75 90 HIS A CA 1
ATOM 715 C C . HIS A 1 90 ? 1.049 6.044 6.922 1.00 92.75 90 HIS A C 1
ATOM 717 O O . HIS A 1 90 ? 0.490 7.132 6.979 1.00 92.75 90 HIS A O 1
ATOM 723 N N . GLU A 1 91 ? 2.375 5.927 6.854 1.00 91.81 91 GLU A N 1
ATOM 724 C CA . GLU A 1 91 ? 3.285 7.073 7.016 1.00 91.81 91 GLU A CA 1
ATOM 725 C C . GLU A 1 91 ? 3.242 8.068 5.845 1.00 91.81 91 GLU A C 1
ATOM 727 O O . GLU A 1 91 ? 3.356 9.279 6.055 1.00 91.81 91 GLU A O 1
ATOM 732 N N . GLY A 1 92 ? 2.991 7.573 4.627 1.00 90.56 92 GLY A N 1
ATOM 733 C CA . GLY A 1 92 ? 2.830 8.411 3.441 1.00 90.56 92 GLY A CA 1
ATOM 734 C C . GLY A 1 92 ? 4.080 9.229 3.099 1.00 90.56 92 GLY A C 1
ATOM 735 O O . GLY A 1 92 ? 3.940 10.390 2.728 1.00 90.56 92 GLY A O 1
ATOM 736 N N . ASP A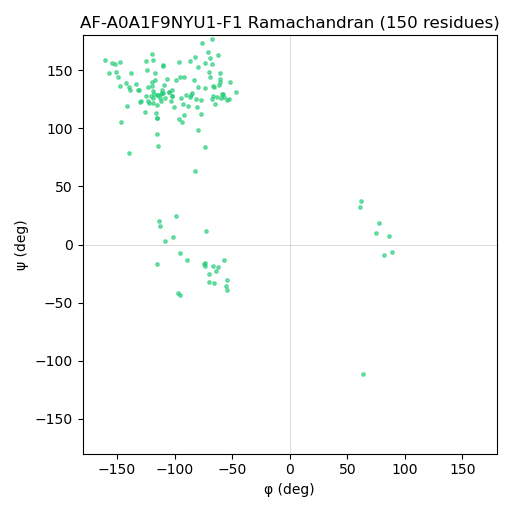 1 93 ? 5.270 8.656 3.283 1.00 90.00 93 ASP A N 1
ATOM 737 C CA . ASP A 1 93 ? 6.599 9.194 2.962 1.00 90.00 93 ASP A CA 1
ATOM 738 C C . ASP A 1 93 ? 7.258 8.359 1.855 1.00 90.00 93 ASP A C 1
ATOM 740 O O . ASP A 1 93 ? 8.022 7.423 2.092 1.00 90.00 93 ASP A O 1
ATOM 744 N N . TYR A 1 94 ? 6.937 8.692 0.606 1.00 87.69 94 TYR A N 1
ATOM 745 C CA . TYR A 1 94 ? 7.428 7.950 -0.552 1.00 87.69 94 TYR A CA 1
ATOM 746 C C . TYR A 1 94 ? 8.730 8.540 -1.109 1.00 87.69 94 TYR A C 1
ATOM 748 O O . TYR A 1 94 ? 8.879 9.761 -1.155 1.00 87.69 94 TYR A O 1
ATOM 756 N N . PRO A 1 95 ? 9.662 7.701 -1.600 1.00 85.88 95 PRO A N 1
ATOM 757 C CA . PRO A 1 95 ? 10.878 8.172 -2.269 1.00 85.88 95 PRO A CA 1
ATOM 758 C C . PRO A 1 95 ? 10.625 8.715 -3.685 1.00 85.88 95 PRO A C 1
ATOM 760 O O . PRO A 1 95 ? 11.484 9.400 -4.232 1.00 85.88 95 PRO A O 1
ATOM 763 N N . ASP A 1 96 ? 9.458 8.421 -4.263 1.00 87.56 96 ASP A N 1
ATOM 764 C CA . ASP A 1 96 ? 9.031 8.860 -5.591 1.00 87.56 96 ASP A CA 1
ATOM 765 C C . ASP A 1 96 ? 7.689 9.597 -5.491 1.00 87.56 96 ASP A C 1
ATOM 767 O O . ASP A 1 96 ? 6.905 9.341 -4.573 1.00 87.56 96 ASP A O 1
ATOM 771 N N . ASP A 1 97 ? 7.389 10.438 -6.481 1.00 89.62 97 ASP A N 1
ATOM 772 C CA . ASP A 1 97 ? 6.076 11.066 -6.630 1.00 89.62 97 ASP A CA 1
ATOM 773 C C . ASP A 1 97 ? 4.995 9.999 -6.867 1.00 89.62 97 ASP A C 1
ATOM 775 O O . ASP A 1 97 ? 5.107 9.174 -7.780 1.00 89.62 97 ASP A O 1
ATOM 779 N N . ARG A 1 98 ? 3.920 10.005 -6.066 1.00 89.50 98 ARG A N 1
ATOM 780 C CA . ARG A 1 98 ? 2.854 8.992 -6.161 1.00 89.50 98 ARG A CA 1
ATOM 781 C C . ARG A 1 98 ? 1.463 9.573 -5.998 1.00 89.50 98 ARG A C 1
ATOM 783 O O . ARG A 1 98 ? 1.173 10.307 -5.059 1.00 89.50 98 ARG A O 1
ATOM 790 N N . LEU A 1 99 ? 0.548 9.148 -6.867 1.00 94.31 99 LEU A N 1
ATOM 791 C CA . LEU A 1 99 ? -0.884 9.259 -6.607 1.00 94.31 99 LEU A CA 1
ATOM 792 C C . LEU A 1 99 ? -1.352 7.974 -5.929 1.00 94.31 99 LEU A C 1
ATOM 794 O O . LEU A 1 99 ? -1.394 6.920 -6.558 1.00 94.31 99 LEU A O 1
ATOM 798 N N . VAL A 1 100 ? -1.732 8.067 -4.660 1.00 93.75 100 VAL A N 1
ATOM 799 C CA . VAL A 1 100 ? -2.135 6.904 -3.869 1.00 93.75 100 VAL A CA 1
ATOM 800 C C . VAL A 1 100 ? -3.616 6.991 -3.568 1.00 93.75 100 VAL A C 1
ATOM 802 O O . VAL A 1 100 ? -4.101 8.011 -3.072 1.00 93.75 100 VAL A O 1
ATOM 805 N N . SER A 1 101 ? -4.332 5.903 -3.844 1.00 95.75 101 SER A N 1
ATOM 806 C CA . SER A 1 101 ? -5.635 5.647 -3.246 1.00 95.75 101 SER A CA 1
ATOM 807 C C . SER A 1 101 ? -5.509 4.473 -2.291 1.00 95.75 101 SER A C 1
ATOM 809 O O . SER A 1 101 ? -4.949 3.441 -2.650 1.00 95.75 101 SER A O 1
ATOM 811 N N . ARG A 1 102 ? -6.002 4.638 -1.065 1.00 94.38 102 ARG A N 1
ATOM 812 C CA . ARG A 1 102 ? -5.969 3.583 -0.054 1.00 94.38 102 ARG A CA 1
ATOM 813 C C . ARG A 1 102 ? -7.343 3.426 0.547 1.00 94.38 102 ARG A C 1
ATOM 815 O O . ARG A 1 102 ? -7.886 4.376 1.101 1.00 94.38 102 ARG A O 1
ATOM 822 N N . ALA A 1 103 ? -7.853 2.210 0.437 1.00 95.75 103 ALA A N 1
ATOM 823 C CA . ALA A 1 103 ? -9.066 1.753 1.078 1.00 95.75 103 ALA A CA 1
ATOM 824 C C . ALA A 1 103 ? -8.679 0.893 2.286 1.00 95.75 103 ALA A C 1
ATOM 826 O O . ALA A 1 103 ? -7.947 -0.085 2.145 1.00 95.75 103 ALA A O 1
ATOM 827 N N . VAL A 1 104 ? -9.151 1.265 3.472 1.00 95.31 104 VAL A N 1
ATOM 828 C CA . VAL A 1 104 ? -8.918 0.528 4.717 1.00 95.31 104 VAL A CA 1
ATOM 829 C C . VAL A 1 104 ? -10.254 0.016 5.225 1.00 95.31 104 VAL A C 1
ATOM 831 O O . VAL A 1 104 ? -11.097 0.793 5.672 1.00 95.31 104 VAL A O 1
ATOM 834 N N . LEU A 1 105 ? -10.443 -1.299 5.133 1.00 94.81 105 LEU A N 1
ATOM 835 C CA . LEU A 1 105 ? -11.632 -1.987 5.620 1.00 94.81 105 LEU A CA 1
ATOM 836 C C . LEU A 1 105 ? -11.363 -2.548 7.019 1.00 94.81 105 LEU A C 1
ATOM 838 O O . LEU A 1 105 ? -10.633 -3.529 7.176 1.00 94.81 105 LEU A O 1
ATOM 842 N N . LEU A 1 106 ? -11.971 -1.938 8.030 1.00 94.25 106 LEU A N 1
ATOM 843 C CA . LEU A 1 106 ? -11.779 -2.310 9.428 1.00 94.25 106 LEU A CA 1
ATOM 844 C C . LEU A 1 106 ? -12.389 -3.692 9.751 1.00 94.25 106 LEU A C 1
ATOM 846 O O . LEU A 1 106 ? -13.217 -4.219 8.988 1.00 94.25 106 LEU A O 1
ATOM 850 N N . PRO A 1 107 ? -11.955 -4.336 10.854 1.00 93.31 107 PRO A N 1
ATOM 851 C CA . PRO A 1 107 ? -12.558 -5.583 11.310 1.00 93.31 107 PRO A CA 1
ATOM 852 C C . PRO A 1 107 ? -14.031 -5.394 11.683 1.00 93.31 107 PRO A C 1
ATOM 854 O O . PRO A 1 107 ? -14.510 -4.277 11.895 1.00 93.31 107 PRO A O 1
ATOM 857 N N . ARG A 1 108 ? -14.755 -6.514 11.767 1.00 93.31 108 ARG A N 1
ATOM 858 C CA . ARG A 1 108 ? -16.169 -6.487 12.136 1.00 93.31 108 ARG A CA 1
ATOM 859 C C . ARG A 1 108 ? -16.357 -5.917 13.542 1.00 93.31 108 ARG A C 1
ATOM 861 O O . ARG A 1 108 ? -15.596 -6.272 14.437 1.00 93.31 108 ARG A O 1
ATOM 868 N N . GLY A 1 109 ? -17.355 -5.052 13.729 1.00 93.06 109 GLY A N 1
ATOM 869 C CA . GLY A 1 109 ? -17.638 -4.426 15.029 1.00 93.06 109 GLY A CA 1
ATOM 870 C C . GLY A 1 109 ? -16.658 -3.315 15.425 1.00 93.06 109 GLY A C 1
ATOM 871 O O . GLY A 1 109 ? -16.679 -2.853 16.567 1.00 93.06 109 GLY A O 1
ATOM 872 N N . ALA A 1 110 ? -15.795 -2.875 14.502 1.00 94.44 110 ALA A N 1
ATOM 873 C CA . ALA A 1 110 ? -14.949 -1.717 14.733 1.00 94.44 110 ALA A CA 1
ATOM 874 C C . ALA A 1 110 ? -15.787 -0.434 14.839 1.00 94.44 110 ALA A C 1
ATOM 876 O O . ALA A 1 110 ? -16.669 -0.179 14.023 1.00 94.44 110 ALA A O 1
ATOM 877 N N . VAL A 1 111 ? -15.455 0.410 15.812 1.00 94.25 111 VAL A N 1
ATOM 878 C CA . VAL A 1 111 ? -16.016 1.754 15.968 1.00 94.25 111 VAL A CA 1
ATOM 879 C C . VAL A 1 111 ? -14.893 2.760 15.787 1.00 94.25 111 VAL A C 1
ATOM 881 O O . VAL A 1 111 ? -13.973 2.828 16.606 1.00 94.25 111 VAL A O 1
ATOM 884 N N . ILE A 1 112 ? -14.971 3.541 14.711 1.00 95.12 112 ILE A N 1
ATOM 885 C CA . ILE A 1 112 ? -14.019 4.614 14.417 1.00 95.12 112 ILE A CA 1
ATOM 886 C C . ILE A 1 112 ? -14.173 5.722 15.463 1.00 95.12 112 ILE A C 1
ATOM 888 O O . ILE A 1 112 ? -15.259 6.270 15.646 1.00 95.12 112 ILE A O 1
ATOM 892 N N . ARG A 1 113 ? -13.068 6.068 16.126 1.00 95.75 113 ARG A N 1
ATOM 893 C CA . ARG A 1 113 ? -12.968 7.178 17.084 1.00 95.75 113 ARG A CA 1
ATOM 894 C C . ARG A 1 113 ? -12.407 8.429 16.429 1.00 95.75 113 ARG A C 1
ATOM 896 O O . ARG A 1 113 ? -12.918 9.518 16.661 1.00 95.75 113 ARG A O 1
ATOM 903 N N . GLN A 1 114 ? -11.393 8.259 15.586 1.00 97.00 114 GLN A N 1
ATOM 904 C CA . GLN A 1 114 ? -10.742 9.353 14.878 1.00 97.00 114 GLN A CA 1
ATOM 905 C C . GLN A 1 114 ? -10.211 8.878 13.526 1.00 97.00 114 GLN A C 1
ATOM 907 O O . GLN A 1 114 ? -9.723 7.756 13.401 1.00 97.00 114 GLN A O 1
ATOM 912 N N . VAL A 1 115 ? -10.278 9.761 12.531 1.00 97.25 115 VAL A N 1
ATOM 913 C CA . VAL A 1 115 ? -9.641 9.605 11.220 1.00 97.25 115 VAL A CA 1
ATOM 914 C C . VAL A 1 115 ? -8.912 10.907 10.918 1.00 97.25 115 VAL A C 1
ATOM 916 O O . VAL A 1 115 ? -9.471 11.981 11.130 1.00 97.25 115 VAL A O 1
ATOM 919 N N . SER A 1 116 ? -7.663 10.827 10.475 1.00 96.31 116 SER A N 1
ATOM 920 C CA . SER A 1 116 ? -6.891 12.003 10.076 1.00 96.31 116 SER A CA 1
ATOM 921 C C . SER A 1 116 ? -5.925 11.645 8.950 1.00 96.31 116 SER A C 1
ATOM 923 O O . SER A 1 116 ? -5.268 10.611 9.045 1.00 96.31 116 SER A O 1
ATOM 925 N N . PRO A 1 117 ? -5.794 12.468 7.899 1.00 95.75 117 PRO A N 1
ATOM 926 C CA . PRO A 1 117 ? -6.625 13.626 7.570 1.00 95.75 117 PRO A CA 1
ATOM 927 C C . PRO A 1 117 ? -8.051 13.197 7.183 1.00 95.75 117 PRO A C 1
ATOM 929 O O . PRO A 1 117 ? -8.337 12.001 7.088 1.00 95.75 117 PRO A O 1
ATOM 932 N N . GLU A 1 118 ? -8.932 14.169 6.930 1.00 96.50 118 GLU A N 1
ATOM 933 C CA . GLU A 1 118 ? -10.294 13.901 6.450 1.00 96.50 118 GLU A CA 1
ATOM 934 C C . GLU A 1 118 ? -10.259 12.993 5.201 1.00 96.50 118 GLU A C 1
ATOM 936 O O . GLU A 1 118 ? -9.536 13.298 4.241 1.00 96.50 118 GLU A O 1
ATOM 941 N N . PRO A 1 119 ? -10.971 11.853 5.206 1.00 96.56 119 PRO A N 1
ATOM 942 C CA . PRO A 1 119 ? -10.962 10.931 4.084 1.00 96.56 119 PRO A CA 1
ATOM 943 C C . PRO A 1 119 ? -11.757 11.471 2.896 1.00 96.56 119 PRO A C 1
ATOM 945 O O . PRO A 1 119 ? -12.684 12.262 3.031 1.00 96.56 119 PRO A O 1
ATOM 948 N N . SER A 1 120 ? -11.426 10.982 1.701 1.00 96.25 120 SER A N 1
ATOM 949 C CA . SER A 1 120 ? -12.218 11.272 0.498 1.00 96.25 120 SER A CA 1
ATOM 950 C C . SER A 1 120 ? -13.585 10.586 0.516 1.00 96.25 120 SER A C 1
ATOM 952 O O . SER A 1 120 ? -14.514 11.041 -0.146 1.00 96.25 120 SER A O 1
ATOM 954 N N . TYR A 1 121 ? -13.697 9.478 1.249 1.00 94.31 121 TYR A N 1
ATOM 955 C CA . TYR A 1 121 ? -14.936 8.741 1.426 1.00 94.31 121 TYR A CA 1
ATOM 956 C C . TYR A 1 121 ? -14.886 7.903 2.704 1.00 94.31 121 TYR A C 1
ATOM 958 O O . TYR A 1 121 ? -13.836 7.377 3.086 1.00 94.31 121 TYR A O 1
ATOM 966 N N . ARG A 1 122 ? -16.050 7.745 3.331 1.00 91.75 122 ARG A N 1
ATOM 967 C CA . ARG A 1 122 ? -16.263 6.887 4.490 1.00 91.75 122 ARG A CA 1
ATOM 968 C C . ARG A 1 122 ? -17.593 6.155 4.333 1.00 91.75 122 ARG A C 1
ATOM 970 O O . ARG A 1 122 ? -18.594 6.784 3.999 1.00 91.75 122 ARG A O 1
ATOM 977 N N . ASN A 1 123 ? -17.589 4.847 4.582 1.00 88.50 123 ASN A N 1
ATOM 978 C CA . ASN A 1 123 ? -18.806 4.050 4.715 1.00 88.50 123 ASN A CA 1
ATOM 979 C C . ASN A 1 123 ? -18.949 3.587 6.168 1.00 88.50 123 ASN A C 1
ATOM 981 O O . ASN A 1 123 ? -18.049 2.928 6.694 1.00 88.50 123 ASN A O 1
ATOM 985 N N . ASP A 1 124 ? -20.079 3.926 6.783 1.00 69.75 124 ASP A N 1
ATOM 986 C CA . ASP A 1 124 ? -20.456 3.518 8.139 1.00 69.75 124 ASP A CA 1
ATOM 987 C C . ASP A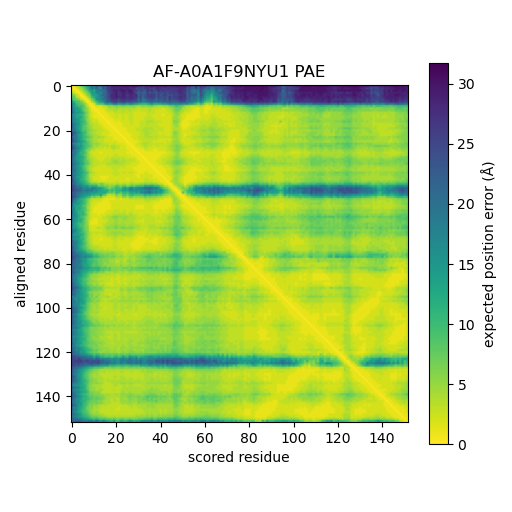 1 124 ? -21.420 2.313 8.131 1.00 69.75 124 ASP A C 1
ATOM 989 O O . ASP A 1 124 ? -22.198 2.121 9.065 1.00 69.75 124 ASP A O 1
ATOM 993 N N . GLU A 1 125 ? -21.397 1.497 7.070 1.00 69.25 125 GLU A N 1
ATOM 994 C CA . GLU A 1 125 ? -22.164 0.253 7.008 1.00 69.25 125 GLU A CA 1
ATOM 995 C C . GLU A 1 125 ? -21.910 -0.644 8.237 1.00 69.25 125 GLU A C 1
ATOM 997 O O . GLU A 1 125 ? -20.774 -0.767 8.710 1.00 69.25 125 GLU A O 1
ATOM 1002 N N . PRO A 1 126 ? -22.966 -1.294 8.761 1.00 65.00 126 PRO A N 1
ATOM 1003 C CA . PRO A 1 126 ? -23.027 -1.744 10.152 1.00 65.00 126 PRO A CA 1
ATOM 1004 C C . PRO A 1 126 ? -22.041 -2.853 10.523 1.00 65.00 126 PRO A C 1
ATOM 1006 O O . PRO A 1 126 ? -21.779 -3.058 11.706 1.00 65.00 126 PRO A O 1
ATOM 1009 N N . ASP A 1 127 ? -21.491 -3.576 9.548 1.00 84.62 127 ASP A N 1
ATOM 1010 C CA . ASP A 1 127 ? -20.604 -4.694 9.843 1.00 84.62 127 ASP A CA 1
ATOM 1011 C C . ASP A 1 127 ? -19.126 -4.307 9.813 1.00 84.62 127 ASP A C 1
ATOM 1013 O O . ASP A 1 127 ? -18.392 -4.736 10.700 1.00 84.62 127 ASP A O 1
ATOM 1017 N N . ARG A 1 128 ? -18.657 -3.523 8.836 1.00 92.69 128 ARG A N 1
ATOM 1018 C CA . ARG A 1 128 ? -17.223 -3.232 8.655 1.00 92.69 128 ARG A CA 1
ATOM 1019 C C . ARG A 1 128 ? -17.012 -1.818 8.110 1.00 92.69 128 ARG A C 1
ATOM 1021 O O . ARG A 1 128 ? -17.200 -1.614 6.911 1.00 92.69 128 ARG A O 1
ATOM 1028 N N . PRO A 1 129 ? -16.565 -0.864 8.944 1.00 94.44 129 PRO A N 1
ATOM 1029 C CA . PRO A 1 129 ? -16.285 0.484 8.475 1.00 94.44 129 PRO A CA 1
ATOM 1030 C C . PRO A 1 129 ? -15.204 0.500 7.392 1.00 94.44 129 PRO A C 1
ATOM 1032 O O . PRO A 1 129 ? -14.187 -0.194 7.499 1.00 94.44 129 PRO A O 1
ATOM 1035 N N . LEU A 1 130 ? -15.409 1.333 6.375 1.00 95.44 130 LEU A N 1
ATOM 1036 C CA . LEU A 1 130 ? -14.474 1.536 5.272 1.00 95.44 130 LEU A CA 1
ATOM 1037 C C . LEU A 1 130 ? -14.053 3.001 5.218 1.00 95.44 130 LEU A C 1
ATOM 1039 O O . LEU A 1 130 ? -14.900 3.892 5.153 1.00 95.44 130 LEU A O 1
ATOM 1043 N N . VAL A 1 131 ? -12.746 3.243 5.189 1.00 96.69 131 VAL A N 1
ATOM 1044 C CA . VAL A 1 131 ? -12.165 4.579 5.016 1.00 96.69 131 VAL A CA 1
ATOM 1045 C C . VAL A 1 131 ? -11.346 4.601 3.736 1.00 96.69 131 VAL A C 1
ATOM 1047 O O . VAL A 1 131 ? -10.519 3.715 3.521 1.00 96.69 131 VAL A O 1
ATOM 1050 N N . ILE A 1 132 ? -11.573 5.597 2.879 1.00 97.00 132 ILE A N 1
ATOM 1051 C CA . ILE A 1 132 ? -10.844 5.749 1.619 1.00 97.00 132 ILE A CA 1
ATOM 1052 C C . ILE A 1 132 ? -10.203 7.129 1.544 1.00 97.00 132 ILE A C 1
ATOM 1054 O O . ILE A 1 132 ? -10.883 8.155 1.631 1.00 97.00 132 ILE A O 1
ATOM 1058 N N . TRP A 1 133 ? -8.903 7.151 1.267 1.00 97.56 133 TRP A N 1
ATOM 1059 C CA . TRP A 1 133 ? -8.188 8.352 0.847 1.00 97.56 133 TRP A CA 1
ATOM 1060 C C . TRP A 1 133 ? -7.766 8.264 -0.614 1.00 97.56 133 TRP A C 1
ATOM 1062 O O . TRP A 1 133 ? -7.530 7.180 -1.158 1.00 97.56 133 TRP A O 1
ATOM 1072 N N . ARG A 1 134 ? -7.611 9.436 -1.231 1.00 96.56 134 ARG A N 1
ATOM 1073 C CA . ARG A 1 134 ? -6.923 9.619 -2.505 1.00 96.56 134 ARG A CA 1
ATOM 1074 C C . ARG A 1 134 ? -6.118 10.910 -2.447 1.00 96.56 134 ARG A C 1
ATOM 1076 O O . ARG A 1 134 ? -6.699 11.976 -2.258 1.00 96.56 134 ARG A O 1
ATOM 1083 N N . ARG A 1 135 ? -4.795 10.830 -2.598 1.00 94.88 135 ARG A N 1
ATOM 1084 C CA . ARG A 1 135 ? -3.911 12.002 -2.512 1.00 94.88 135 ARG A CA 1
ATOM 1085 C C . ARG A 1 135 ? -2.656 11.830 -3.360 1.00 94.88 135 ARG A C 1
ATOM 1087 O O . ARG A 1 135 ? -2.164 10.717 -3.527 1.00 94.88 135 ARG A O 1
ATOM 1094 N N . TYR A 1 136 ? -2.159 12.949 -3.877 1.00 95.19 136 TYR A N 1
ATOM 1095 C CA . TYR A 1 136 ? -0.829 13.050 -4.466 1.00 95.19 136 TYR A CA 1
ATOM 1096 C C . TYR A 1 136 ? 0.222 13.311 -3.382 1.00 95.19 136 TYR A C 1
ATOM 1098 O O . TYR A 1 136 ? 0.049 14.217 -2.563 1.00 95.19 136 TYR A O 1
ATOM 1106 N N . PHE A 1 137 ? 1.293 12.530 -3.400 1.00 92.88 137 PHE A N 1
ATOM 1107 C CA . PHE A 1 137 ? 2.436 12.609 -2.505 1.00 92.88 137 PHE A CA 1
ATOM 1108 C C . PHE A 1 137 ? 3.669 12.984 -3.324 1.00 92.88 137 PHE A C 1
ATOM 1110 O O . PHE A 1 137 ? 4.129 12.151 -4.108 1.00 92.8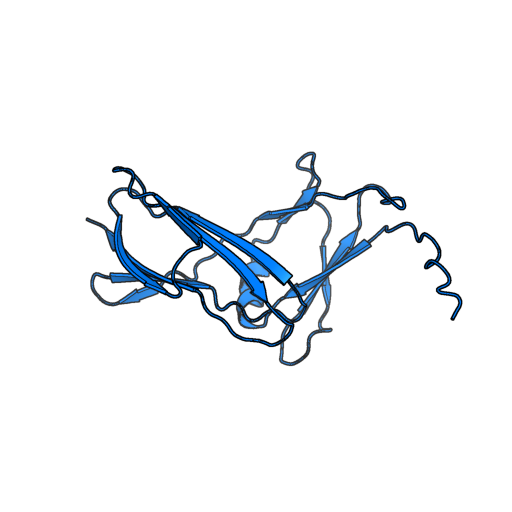8 137 PHE A O 1
ATOM 1117 N N . PRO A 1 138 ? 4.185 14.215 -3.185 1.00 92.81 138 PRO A N 1
ATOM 1118 C CA . PRO A 1 138 ? 5.506 14.557 -3.691 1.00 92.81 138 PRO A CA 1
ATOM 1119 C C . PRO A 1 138 ? 6.587 13.694 -3.026 1.00 92.81 138 PRO A C 1
ATOM 1121 O O . PRO A 1 138 ? 6.468 13.327 -1.855 1.00 92.81 138 PRO A O 1
ATOM 1124 N N . ALA A 1 139 ? 7.647 13.379 -3.761 1.00 89.12 139 ALA A N 1
ATOM 1125 C CA . ALA A 1 139 ? 8.779 12.612 -3.271 1.00 89.12 139 ALA A CA 1
ATOM 1126 C C . ALA A 1 139 ? 9.405 13.287 -2.040 1.00 89.12 139 ALA A C 1
ATOM 1128 O O . ALA A 1 139 ? 9.767 14.464 -2.071 1.00 89.12 139 ALA A O 1
ATOM 1129 N N . GLY A 1 140 ? 9.556 12.523 -0.960 1.00 85.88 140 GLY A N 1
ATOM 1130 C CA . GLY A 1 140 ? 10.130 12.978 0.307 1.00 85.88 140 GLY A CA 1
ATOM 1131 C C . GLY A 1 140 ? 9.167 13.729 1.233 1.00 85.88 140 GLY A C 1
ATOM 1132 O O . GLY A 1 140 ? 9.520 13.955 2.393 1.00 85.88 140 GLY A O 1
ATOM 1133 N N . ASP A 1 141 ? 7.957 14.075 0.784 1.00 90.25 141 ASP A N 1
ATOM 1134 C CA . ASP A 1 141 ? 6.942 14.647 1.669 1.00 90.25 141 ASP A CA 1
ATOM 1135 C C . ASP A 1 141 ? 6.373 13.563 2.583 1.00 90.25 141 ASP A C 1
ATOM 1137 O O . ASP A 1 141 ? 5.987 12.490 2.128 1.00 90.25 141 ASP A O 1
ATOM 1141 N N . ARG A 1 142 ? 6.247 13.871 3.878 1.00 91.31 142 ARG A N 1
ATOM 1142 C CA . ARG A 1 142 ? 5.584 12.998 4.854 1.00 91.31 142 ARG A CA 1
ATOM 1143 C C . ARG A 1 142 ? 4.174 13.498 5.128 1.00 91.31 142 ARG A C 1
ATOM 1145 O O . ARG A 1 142 ? 3.982 14.613 5.614 1.00 91.31 142 ARG A O 1
ATOM 1152 N N . SER A 1 143 ? 3.173 12.680 4.821 1.00 92.38 143 SER A N 1
ATOM 1153 C CA . SER A 1 143 ? 1.757 13.020 5.007 1.00 92.38 143 SER A CA 1
ATOM 1154 C C . SER A 1 143 ? 0.969 11.813 5.529 1.00 92.38 143 SER A C 1
ATOM 1156 O O . SER A 1 143 ? 0.259 11.167 4.757 1.00 92.38 143 SER A O 1
ATOM 1158 N N . PRO A 1 144 ? 1.064 11.508 6.835 1.00 93.94 144 PRO A N 1
ATOM 1159 C CA . PRO A 1 144 ? 0.538 10.266 7.372 1.00 93.94 144 PRO A CA 1
ATOM 1160 C C . PRO A 1 144 ? -0.990 10.237 7.379 1.00 93.94 144 PRO A C 1
ATOM 1162 O O . PRO A 1 144 ? -1.652 11.261 7.569 1.00 93.94 144 PRO A O 1
ATOM 1165 N N . TRP A 1 145 ? -1.541 9.039 7.215 1.00 95.50 145 TRP A N 1
ATOM 1166 C CA . TRP A 1 145 ? -2.951 8.719 7.413 1.00 95.50 145 TRP A CA 1
ATOM 1167 C C . TRP A 1 145 ? -3.099 7.832 8.640 1.00 95.50 145 TRP A C 1
ATOM 1169 O O . TRP A 1 145 ? -2.381 6.846 8.789 1.00 95.50 145 TRP A O 1
ATOM 1179 N N . GLU A 1 146 ? -4.040 8.165 9.511 1.00 96.75 146 GLU A N 1
ATOM 1180 C CA . GLU A 1 146 ? -4.275 7.472 10.770 1.00 96.75 146 GLU A CA 1
ATOM 1181 C C . GLU A 1 146 ? -5.769 7.199 10.974 1.00 96.75 146 GLU A C 1
ATOM 1183 O O . GLU A 1 146 ? -6.618 8.060 10.729 1.00 96.75 146 GLU A O 1
ATOM 1188 N N . ILE A 1 147 ? -6.079 5.996 11.462 1.00 97.00 147 ILE A N 1
ATOM 1189 C CA . ILE A 1 147 ? -7.398 5.620 11.982 1.00 97.00 147 ILE A CA 1
ATOM 1190 C C . ILE A 1 147 ? -7.210 5.135 13.409 1.00 97.00 147 ILE A C 1
ATOM 1192 O O . ILE A 1 147 ? -6.491 4.162 13.638 1.00 97.00 147 ILE A O 1
ATOM 1196 N N . ARG A 1 148 ? -7.916 5.758 14.350 1.00 97.56 148 ARG A N 1
ATOM 1197 C CA . ARG A 1 148 ? -8.080 5.248 15.713 1.00 97.56 148 ARG A CA 1
ATOM 1198 C C . ARG A 1 148 ? -9.452 4.613 15.842 1.00 97.56 148 ARG A C 1
ATOM 1200 O O . ARG A 1 148 ? -10.458 5.239 15.497 1.00 97.56 148 ARG A O 1
ATOM 1207 N N . PHE A 1 149 ? -9.509 3.379 16.324 1.00 95.94 149 PHE A N 1
ATOM 1208 C CA . PHE A 1 149 ? -10.756 2.629 16.447 1.00 95.94 149 PHE A CA 1
ATOM 1209 C C . PHE A 1 149 ? -10.746 1.686 17.651 1.00 95.94 149 PHE A C 1
ATOM 1211 O O . PHE A 1 149 ? -9.701 1.268 18.130 1.00 95.94 149 PHE A O 1
ATOM 1218 N N . THR A 1 150 ? -11.926 1.323 18.140 1.00 96.19 150 THR A N 1
ATOM 1219 C CA . THR A 1 150 ? -12.105 0.261 19.145 1.00 96.19 150 THR A CA 1
ATOM 1220 C C . THR A 1 150 ? -12.787 -0.936 18.501 1.00 96.19 150 THR A C 1
ATOM 1222 O O . THR A 1 150 ? -13.546 -0.749 17.554 1.00 96.19 150 THR A O 1
ATOM 1225 N N . VAL A 1 151 ? -12.572 -2.143 19.019 1.00 93.12 151 VAL A N 1
ATOM 1226 C CA . VAL A 1 151 ? -13.304 -3.352 18.600 1.00 93.12 151 VAL A CA 1
ATOM 1227 C C . VAL A 1 151 ? -14.056 -3.879 19.820 1.00 93.12 151 VAL A C 1
ATOM 1229 O O . VAL A 1 151 ? -13.443 -4.014 20.880 1.00 93.12 151 VAL A O 1
ATOM 1232 N N . GLY A 1 152 ? -15.372 -4.064 19.679 1.00 83.06 152 GLY A N 1
ATOM 1233 C CA . GLY A 1 152 ? -16.257 -4.589 20.728 1.00 83.06 152 GLY A CA 1
ATOM 1234 C C . GLY A 1 152 ? -16.192 -6.100 20.890 1.00 83.06 152 GLY A C 1
ATOM 1235 O O . GLY A 1 152 ? -15.782 -6.781 19.924 1.00 83.06 152 GLY A O 1
#